Protein AF-C4Y7S7-F1 (afdb_monomer_lite)

Sequence (180 aa):
MPLQPVELASLRPFPLPKSLKNLPAQFLADFSRSYELVQGFVEELPKYRETQAQIVDVANQQIELVNEIVQILEEYEAKSAHISRQLKTMEELYREFLNLETYQYQSLSSNFNQNFLRTKFGRLAEASDKESVSLVRNKKSLAESDLASFLSEFKQKRKEYHLRKEKLNRWEEDRVSGFI

pLDDT: mean 86.84, std 10.55, range [43.12, 97.94]

Radius of gyration: 53.89 Å; chains: 1; bounding box: 99×29×136 Å

Organism: Clavispora lusitaniae (strain ATCC 42720) (NCBI:txid306902)

InterPro domains:
  IPR009851 Modifier of rudimentary, Modr [PF07200] (21-168)
  IPR009851 Modifier of rudimentary, Modr [PS51314] (95-180)
  IPR029012 Helix hairpin bin domain superfamily [G3DSA:1.10.287.660] (100-176)
  IPR037202 ESCRT assembly domain [SSF140111] (109-172)

Secondary structure (DSSP, 8-state):
-PPPP--TTTS---SPPHHHHTS-HHHHHHHHH-HHHHHHHHHHSHHHHHHHHHHHHHHHHHHHHHHHHHHHHHHHHHHHHHHHHHHHHHHHHHHHHHHHHHHHHHHHHHHT-HHHHHHHHHHHHHHHHHHHHHHHHH-SS--HHHHHHHHHHHHHHHHHHHHHHHHHHHHHTT------

Foldseek 3Di:
DDQDDDDPVQLCCPPPPPVLVPDDPVVVVVLVVDPVNVVVSSCPGPRNVVSVVVVVVVVVVVVVVVVVVVVVVVVVVVVVVVVVVVVVVVVVVVVVVVVVVVVVVVCCVCPVPLVNVLVVLVVVLVVLVVVLVVLVVVCPDDDPVCVVVSVVVSVVSVVVSVVSVVVSVCVVVVVDPDDD

Structure (mmCIF, N/CA/C/O backbone):
data_AF-C4Y7S7-F1
#
_entry.id   AF-C4Y7S7-F1
#
loop_
_atom_site.group_PDB
_atom_site.id
_atom_site.type_symbol
_atom_site.label_atom_id
_atom_site.label_alt_id
_atom_site.label_comp_id
_atom_site.label_asym_id
_atom_site.label_entity_id
_atom_site.label_seq_id
_atom_site.pdbx_PDB_ins_code
_atom_site.Cartn_x
_atom_site.Cartn_y
_atom_site.Cartn_z
_atom_site.occupancy
_atom_site.B_iso_or_equiv
_atom_site.auth_seq_id
_atom_site.auth_comp_id
_atom_site.auth_asym_id
_atom_site.auth_atom_id
_atom_site.pdbx_PDB_model_num
ATOM 1 N N . MET A 1 1 ? -29.119 3.467 27.771 1.00 51.22 1 MET A N 1
ATOM 2 C CA . MET A 1 1 ? -29.881 4.511 28.500 1.00 51.22 1 MET A CA 1
ATOM 3 C C . MET A 1 1 ? -29.012 5.035 29.631 1.00 51.22 1 MET A C 1
ATOM 5 O O . MET A 1 1 ? -28.230 4.246 30.147 1.00 51.22 1 MET A O 1
ATOM 9 N N . PRO A 1 2 ? -29.092 6.323 30.000 1.00 66.69 2 PRO A N 1
ATOM 10 C CA . PRO A 1 2 ? -28.343 6.834 31.143 1.00 66.69 2 PRO A CA 1
ATOM 11 C C . PRO A 1 2 ? -28.823 6.145 32.426 1.00 66.69 2 PRO A C 1
ATOM 13 O O . PRO A 1 2 ? -30.024 6.095 32.689 1.00 66.69 2 PRO A O 1
ATOM 16 N N . LEU A 1 3 ? -27.883 5.594 33.196 1.00 70.38 3 LEU A N 1
ATOM 17 C CA . LEU A 1 3 ? -28.159 5.049 34.523 1.00 70.38 3 LEU A CA 1
ATOM 18 C C . LEU A 1 3 ? -28.612 6.200 35.426 1.00 70.38 3 LEU A C 1
ATOM 20 O O . LEU A 1 3 ? -27.901 7.195 35.570 1.00 70.38 3 LEU A O 1
ATOM 24 N N . GLN A 1 4 ? -29.806 6.083 36.001 1.00 76.19 4 GLN A N 1
ATOM 25 C CA . GLN A 1 4 ? -30.305 7.051 36.971 1.00 76.19 4 GLN A CA 1
ATOM 26 C C . GLN A 1 4 ? -29.897 6.620 38.385 1.00 76.19 4 GLN A C 1
ATOM 28 O O . GLN A 1 4 ? -29.963 5.427 38.696 1.00 76.19 4 GLN A O 1
ATOM 33 N N . PRO A 1 5 ? -29.470 7.559 39.245 1.00 76.69 5 PRO A N 1
ATOM 34 C CA . PRO A 1 5 ? -29.135 7.240 40.624 1.00 76.69 5 PRO A CA 1
ATOM 35 C C . PRO A 1 5 ? -30.356 6.696 41.372 1.00 76.69 5 PRO A C 1
ATOM 37 O O . PRO A 1 5 ? -31.487 7.132 41.156 1.00 76.69 5 PRO A O 1
ATOM 40 N N . VAL A 1 6 ? -30.119 5.733 42.266 1.00 77.56 6 VAL A N 1
ATOM 41 C CA . VAL A 1 6 ? -31.178 5.150 43.096 1.00 77.56 6 VAL A CA 1
ATOM 42 C C . VAL A 1 6 ? -31.670 6.202 44.083 1.00 77.56 6 VAL A C 1
ATOM 44 O O . VAL A 1 6 ? -30.968 6.577 45.019 1.00 77.56 6 VAL A O 1
ATOM 47 N N . GLU A 1 7 ? -32.900 6.666 43.891 1.00 82.75 7 GLU A N 1
ATOM 48 C CA . GLU A 1 7 ? -33.556 7.569 44.833 1.00 82.75 7 GLU A CA 1
ATOM 49 C C . GLU A 1 7 ? -34.258 6.784 45.946 1.00 82.75 7 GLU A C 1
ATOM 51 O O . GLU A 1 7 ? -34.878 5.746 45.698 1.00 82.75 7 GLU A O 1
ATOM 56 N N . LEU A 1 8 ? -34.257 7.324 47.170 1.00 76.88 8 LEU A N 1
ATOM 57 C CA . LEU A 1 8 ? -34.947 6.740 48.331 1.00 76.88 8 LEU A CA 1
ATOM 58 C C . LEU A 1 8 ? -36.432 6.440 48.063 1.00 76.88 8 LEU A C 1
ATOM 60 O O . LEU A 1 8 ? -36.951 5.419 48.510 1.00 76.88 8 LEU A O 1
ATOM 64 N N . ALA A 1 9 ? -37.107 7.291 47.285 1.00 79.12 9 ALA A N 1
ATOM 65 C CA . ALA A 1 9 ? -38.509 7.106 46.911 1.00 79.12 9 ALA A CA 1
ATOM 66 C C . ALA A 1 9 ? -38.737 5.880 46.004 1.00 79.12 9 ALA A C 1
ATOM 68 O O . ALA A 1 9 ? -39.810 5.272 46.026 1.00 79.12 9 ALA A O 1
ATOM 69 N N . SER A 1 10 ? -37.725 5.487 45.226 1.00 81.19 10 SER A N 1
ATOM 70 C CA . SER A 1 10 ? -37.799 4.366 44.283 1.00 81.19 10 SER A CA 1
ATOM 71 C C . SER A 1 10 ? -37.606 3.001 44.952 1.00 81.19 10 SER A C 1
ATOM 73 O O . SER A 1 10 ? -38.112 1.998 44.450 1.00 81.19 10 SER A O 1
ATOM 75 N N . LEU A 1 11 ? -36.939 2.969 46.112 1.00 81.62 11 LEU A N 1
ATOM 76 C CA . LEU A 1 11 ? -36.593 1.748 46.845 1.00 81.62 11 LEU A CA 1
ATOM 77 C C . LEU A 1 11 ? -37.808 1.004 47.418 1.00 81.62 11 LEU A C 1
ATOM 79 O O . LEU A 1 11 ? -37.715 -0.196 47.659 1.00 81.62 11 LEU A O 1
ATOM 83 N N . ARG A 1 12 ? -38.940 1.700 47.616 1.00 81.38 12 ARG A N 1
ATOM 84 C CA . ARG A 1 12 ? -40.202 1.156 48.164 1.00 81.38 12 ARG A CA 1
ATOM 85 C C . ARG A 1 12 ? -39.967 0.171 49.330 1.00 81.38 12 ARG A C 1
ATOM 87 O O . ARG A 1 12 ? -40.344 -0.994 49.234 1.00 81.38 12 ARG A O 1
ATOM 94 N N . PRO A 1 13 ? -39.381 0.625 50.454 1.00 80.56 13 PRO A N 1
ATOM 95 C CA . PRO A 1 13 ? -38.978 -0.251 51.562 1.00 80.56 13 PRO A CA 1
ATOM 96 C C . PRO A 1 13 ? -40.153 -0.851 52.358 1.00 80.56 13 PRO A C 1
ATOM 98 O O . PRO A 1 13 ? -39.944 -1.646 53.272 1.00 80.56 13 PRO A O 1
ATOM 101 N N . PHE A 1 14 ? -41.392 -0.466 52.037 1.00 82.00 14 PHE A N 1
ATOM 102 C CA . PHE A 1 14 ? -42.600 -0.925 52.709 1.00 82.00 14 PHE A CA 1
ATOM 103 C C . PHE A 1 14 ? -43.492 -1.741 51.762 1.00 82.00 14 PHE A C 1
ATOM 105 O O . PHE A 1 14 ? -43.608 -1.392 50.585 1.00 82.00 14 PHE A O 1
ATOM 112 N N . PRO A 1 15 ? -44.199 -2.766 52.272 1.00 80.31 15 PRO A N 1
ATOM 113 C CA . PRO A 1 15 ? -44.273 -3.170 53.678 1.00 80.31 15 PRO A CA 1
ATOM 114 C C . PRO A 1 15 ? -43.005 -3.887 54.162 1.00 80.31 15 PRO A C 1
ATOM 116 O O . PRO A 1 15 ? -42.386 -4.637 53.414 1.00 80.31 15 PRO A O 1
ATOM 119 N N . LEU A 1 16 ? -42.651 -3.679 55.435 1.00 81.38 16 LEU A N 1
ATOM 120 C CA . LEU A 1 16 ? -41.502 -4.351 56.043 1.00 81.38 16 LEU A CA 1
ATOM 121 C C . LEU A 1 16 ? -41.671 -5.881 55.979 1.00 81.38 16 LEU A C 1
ATOM 123 O O . LEU A 1 16 ? -42.782 -6.380 56.213 1.00 81.38 16 LEU A O 1
ATOM 127 N N . PRO A 1 17 ? -40.584 -6.633 55.731 1.00 84.69 17 PRO A N 1
ATOM 128 C CA . PRO A 1 17 ? -40.575 -8.085 55.827 1.00 84.69 17 PRO A CA 1
ATOM 129 C C . PRO A 1 17 ? -41.157 -8.565 57.157 1.00 84.69 17 PRO A C 1
ATOM 131 O O . PRO A 1 17 ? -40.959 -7.943 58.203 1.00 84.69 17 PRO A O 1
ATOM 134 N N . LYS A 1 18 ? -41.846 -9.711 57.139 1.00 81.94 18 LYS A N 1
ATOM 135 C CA . LYS A 1 18 ? -42.470 -10.292 58.343 1.00 81.94 18 LYS A CA 1
ATOM 136 C C . LYS A 1 18 ? -41.463 -10.513 59.480 1.00 81.94 18 LYS A C 1
ATOM 138 O O . LYS A 1 18 ? -41.822 -10.359 60.641 1.00 81.94 18 LYS A O 1
ATOM 143 N N . SER A 1 19 ? -40.216 -10.828 59.139 1.00 83.88 19 SER A N 1
ATOM 144 C CA . SER A 1 19 ? -39.088 -10.957 60.066 1.00 83.88 19 SER A CA 1
ATOM 145 C C . SER A 1 19 ? -38.802 -9.661 60.828 1.00 83.88 19 SER A C 1
ATOM 147 O O . SER A 1 19 ? -38.648 -9.708 62.042 1.00 83.88 19 SER A O 1
ATOM 149 N N . LEU A 1 20 ? -38.810 -8.508 60.153 1.00 82.69 20 LEU A N 1
ATOM 150 C CA . LEU A 1 20 ? -38.600 -7.200 60.785 1.00 82.69 20 LEU A CA 1
ATOM 151 C C . LEU A 1 20 ? -39.859 -6.678 61.489 1.00 82.69 20 LEU A C 1
ATOM 153 O O . LEU A 1 20 ? -39.771 -6.040 62.533 1.00 82.69 20 LEU A O 1
ATOM 157 N N . LYS A 1 21 ? -41.045 -6.986 60.952 1.00 84.19 21 LYS A N 1
ATOM 158 C CA . LYS A 1 21 ? -42.332 -6.548 61.514 1.00 84.19 21 LYS A CA 1
ATOM 159 C C . LYS A 1 21 ? -42.670 -7.212 62.857 1.00 84.19 21 LYS A C 1
ATOM 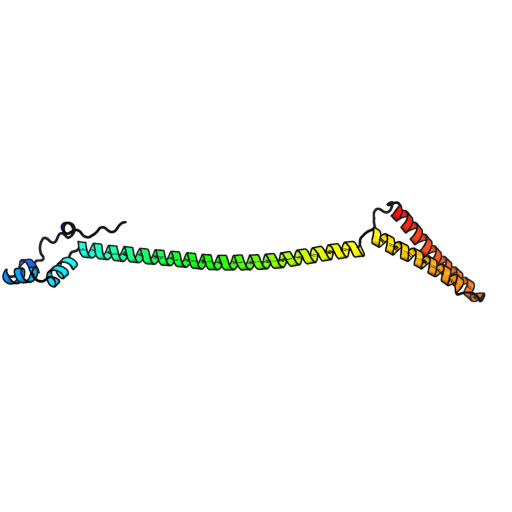161 O O . LYS A 1 21 ? -43.397 -6.624 63.650 1.00 84.19 21 LYS A O 1
ATOM 166 N N . ASN A 1 22 ? -42.156 -8.418 63.102 1.00 86.75 22 ASN A N 1
ATOM 167 C CA . ASN A 1 22 ? -42.433 -9.204 64.309 1.00 86.75 22 ASN A CA 1
ATOM 168 C C . ASN A 1 22 ? -41.369 -9.039 65.413 1.00 86.75 22 ASN A C 1
ATOM 170 O O . ASN A 1 22 ? -41.484 -9.673 66.462 1.00 86.75 22 ASN A O 1
ATOM 174 N N . LEU A 1 23 ? -40.329 -8.229 65.190 1.00 85.06 23 LEU A N 1
ATOM 175 C CA . LEU A 1 23 ? -39.284 -7.994 66.186 1.00 85.06 23 LEU A CA 1
ATOM 176 C C . LEU A 1 23 ? -39.814 -7.157 67.366 1.00 85.06 23 LEU A C 1
ATOM 178 O O . LEU A 1 23 ? -40.543 -6.185 67.154 1.00 85.06 23 LEU A O 1
ATOM 182 N N . PRO A 1 24 ? -39.416 -7.472 68.612 1.00 90.00 24 PRO A N 1
ATOM 183 C CA . PRO A 1 24 ? -39.658 -6.598 69.756 1.00 90.00 24 PRO A CA 1
ATOM 184 C C . PRO A 1 24 ? -39.067 -5.197 69.539 1.00 90.00 24 PRO A C 1
ATOM 186 O O . PRO A 1 24 ? -38.003 -5.052 68.937 1.00 90.00 24 PRO A O 1
ATOM 189 N N . ALA A 1 25 ? -39.719 -4.166 70.089 1.00 84.81 25 ALA A N 1
ATOM 190 C CA . ALA A 1 25 ? -39.369 -2.758 69.862 1.00 84.81 25 ALA A CA 1
ATOM 191 C C . ALA A 1 25 ? -37.893 -2.419 70.153 1.00 84.81 25 ALA A C 1
ATOM 193 O O . ALA A 1 25 ? -37.297 -1.618 69.438 1.00 84.81 25 ALA A O 1
ATOM 194 N N . GLN A 1 26 ? -37.294 -3.065 71.158 1.00 86.31 26 GLN A N 1
ATOM 195 C CA . GLN A 1 26 ? -35.874 -2.916 71.491 1.00 86.31 26 GLN A CA 1
ATOM 196 C C . GLN A 1 26 ? -34.948 -3.346 70.338 1.00 86.31 26 GLN A C 1
ATOM 198 O O . GLN A 1 26 ? -34.056 -2.599 69.959 1.00 86.31 26 GLN A O 1
ATOM 203 N N . PHE A 1 27 ? -35.231 -4.477 69.686 1.00 86.50 27 PHE A N 1
ATOM 204 C CA . PHE A 1 27 ? -34.419 -4.982 68.576 1.00 86.50 27 PHE A CA 1
ATOM 205 C C . PHE A 1 27 ? -34.666 -4.217 67.272 1.00 86.50 27 PHE A C 1
ATOM 207 O O . PHE A 1 27 ? -33.764 -4.100 66.451 1.00 86.50 27 PHE A O 1
ATOM 214 N N . LEU A 1 28 ? -35.868 -3.659 67.080 1.00 85.38 28 LEU A N 1
ATOM 215 C CA . LEU A 1 28 ? -36.139 -2.717 65.987 1.00 85.38 28 LEU A CA 1
ATOM 216 C C . LEU A 1 28 ? -35.347 -1.414 66.154 1.00 85.38 28 LEU A C 1
ATOM 218 O O . LEU A 1 28 ? -34.820 -0.885 65.175 1.00 85.38 28 LEU A O 1
ATOM 222 N N . ALA A 1 29 ? -35.235 -0.913 67.388 1.00 86.06 29 ALA A N 1
ATOM 223 C CA . ALA A 1 29 ? -34.416 0.255 67.689 1.00 86.06 29 ALA A CA 1
ATOM 224 C C . ALA A 1 29 ? -32.932 -0.030 67.411 1.00 86.06 29 ALA A C 1
ATOM 226 O O . ALA A 1 29 ? -32.282 0.776 66.744 1.00 86.06 29 ALA A O 1
ATOM 227 N N . ASP A 1 30 ? -32.426 -1.190 67.830 1.00 88.69 30 ASP A N 1
ATOM 228 C CA . ASP A 1 30 ? -31.045 -1.610 67.561 1.00 88.69 30 ASP A CA 1
ATOM 229 C C . ASP A 1 30 ? -30.784 -1.812 66.060 1.00 88.69 30 ASP A C 1
ATOM 231 O O . ASP A 1 30 ? -29.772 -1.339 65.544 1.00 88.69 30 ASP A O 1
ATOM 235 N N . PHE A 1 31 ? -31.733 -2.410 65.330 1.00 87.38 31 PHE A N 1
ATOM 236 C CA . PHE A 1 31 ? -31.676 -2.542 63.872 1.00 87.38 31 PHE A CA 1
ATOM 237 C C . PHE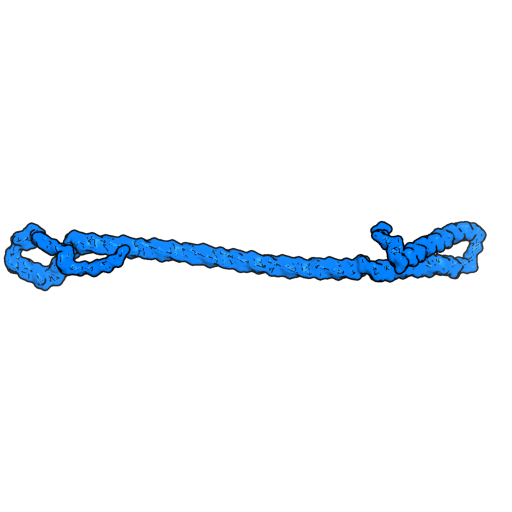 A 1 31 ? -31.564 -1.176 63.188 1.00 87.38 31 PHE A C 1
ATOM 239 O O . PHE A 1 31 ? -30.674 -0.976 62.372 1.00 87.38 31 PHE A O 1
ATOM 246 N N . SER A 1 32 ? -32.409 -0.207 63.562 1.00 87.75 32 SER A N 1
ATOM 247 C CA . SER A 1 32 ? -32.390 1.139 62.964 1.00 87.75 32 SER A CA 1
ATOM 248 C C . SER A 1 32 ? -31.123 1.946 63.270 1.00 87.75 32 SER A C 1
ATOM 250 O O . SER A 1 32 ? -30.803 2.887 62.546 1.00 87.75 32 SER A O 1
ATOM 252 N N . ARG A 1 33 ? -30.412 1.594 64.349 1.00 92.00 33 ARG A N 1
ATOM 253 C CA . ARG A 1 33 ? -29.164 2.242 64.775 1.00 92.00 33 ARG A CA 1
ATOM 254 C C . ARG A 1 33 ? -27.925 1.589 64.172 1.00 92.00 33 ARG A C 1
ATOM 256 O O . ARG A 1 33 ? -26.871 2.220 64.150 1.00 92.00 33 ARG A O 1
ATOM 263 N N . SER A 1 34 ? -28.039 0.353 63.694 1.00 92.88 34 SER A N 1
ATOM 264 C CA . SER A 1 34 ? -26.945 -0.354 63.040 1.00 92.88 34 SER A CA 1
ATOM 265 C C . SER A 1 34 ? -26.936 -0.060 61.544 1.00 92.88 34 SER A C 1
ATOM 267 O O . SER A 1 34 ? -27.793 -0.526 60.792 1.00 92.88 34 SER A O 1
ATOM 269 N N . TYR A 1 35 ? -25.932 0.701 61.110 1.00 91.25 35 TYR A N 1
ATOM 270 C CA . TYR A 1 35 ? -25.726 1.029 59.700 1.00 91.25 35 TYR A CA 1
ATOM 271 C C . TYR A 1 35 ? -25.629 -0.229 58.824 1.00 91.25 35 TYR A C 1
ATOM 273 O O . TYR A 1 35 ? -26.285 -0.303 57.792 1.00 91.25 35 TYR A O 1
ATOM 281 N N . GLU A 1 36 ? -24.881 -1.239 59.269 1.00 92.25 36 GLU A N 1
ATOM 282 C CA . GLU A 1 36 ? -24.654 -2.486 58.527 1.00 92.25 36 GLU A CA 1
ATOM 283 C C . GLU A 1 36 ? -25.957 -3.267 58.302 1.00 92.25 36 GLU A C 1
ATOM 285 O O . GLU A 1 36 ? -26.195 -3.790 57.214 1.00 92.25 36 GLU A O 1
ATOM 290 N N . LEU A 1 37 ? -26.838 -3.304 59.308 1.00 88.75 37 LEU A N 1
ATOM 291 C CA . LEU A 1 37 ? -28.124 -3.998 59.207 1.00 88.75 37 LEU A CA 1
ATOM 292 C C . LEU A 1 37 ? -29.097 -3.269 58.275 1.00 88.75 37 LEU A C 1
ATOM 294 O O . LEU A 1 37 ? -29.791 -3.907 57.480 1.00 88.75 37 LEU A O 1
ATOM 298 N N . VAL A 1 38 ? -29.132 -1.936 58.341 1.00 88.75 38 VAL A N 1
ATOM 299 C CA . VAL A 1 38 ? -29.951 -1.121 57.433 1.00 88.75 38 VAL A CA 1
ATOM 300 C C . VAL A 1 38 ? -29.417 -1.210 56.005 1.00 88.75 38 VAL A C 1
ATOM 302 O O . VAL A 1 38 ? -30.211 -1.353 55.076 1.00 88.75 38 VAL A O 1
ATOM 305 N N . GLN A 1 39 ? -28.094 -1.178 55.820 1.00 89.12 39 GLN A N 1
ATOM 306 C CA . GLN A 1 39 ? -27.455 -1.351 54.517 1.00 89.12 39 GLN A CA 1
ATOM 307 C C . GLN A 1 39 ? -27.821 -2.708 53.912 1.00 89.12 39 GLN A C 1
ATOM 309 O O . GLN A 1 39 ? -28.340 -2.742 52.798 1.00 89.12 39 GLN A O 1
ATOM 314 N N . GLY A 1 40 ? -27.642 -3.802 54.658 1.00 88.12 40 GLY A N 1
ATOM 315 C CA . GLY A 1 40 ? -27.997 -5.140 54.183 1.00 88.12 40 GLY A CA 1
ATOM 316 C C . GLY A 1 40 ? -29.472 -5.244 53.790 1.00 88.12 40 GLY A C 1
ATOM 317 O O . GLY A 1 40 ? -29.799 -5.778 52.735 1.00 88.12 40 GLY A O 1
ATOM 318 N N . PHE A 1 41 ? -30.376 -4.644 54.570 1.00 88.75 41 PHE A N 1
ATOM 319 C CA . PHE A 1 41 ? -31.794 -4.592 54.210 1.00 88.75 41 PHE A CA 1
ATOM 320 C C . PHE A 1 41 ? -32.059 -3.808 52.917 1.00 88.75 41 PHE A C 1
ATOM 322 O O . PHE A 1 41 ? -32.854 -4.251 52.090 1.00 88.75 41 PHE A O 1
ATOM 329 N N . VAL A 1 42 ? -31.401 -2.663 52.718 1.00 88.56 42 VAL A N 1
ATOM 330 C CA . VAL A 1 42 ? -31.534 -1.871 51.485 1.00 88.56 42 VAL A CA 1
ATOM 331 C C . VAL A 1 42 ? -30.995 -2.637 50.273 1.00 88.56 42 VAL A C 1
ATOM 333 O O . VAL A 1 42 ? -31.625 -2.605 49.217 1.00 88.56 42 VAL A O 1
ATOM 336 N N . GLU A 1 43 ? -29.892 -3.369 50.426 1.00 89.06 43 GLU A N 1
ATOM 337 C CA . GLU A 1 43 ? -29.308 -4.223 49.380 1.00 89.06 43 GLU A CA 1
ATOM 338 C C . GLU A 1 43 ? -30.206 -5.420 49.010 1.00 89.06 43 GLU A C 1
ATOM 340 O O . GLU A 1 43 ? -30.175 -5.927 47.883 1.00 89.06 43 GLU A O 1
ATOM 345 N N . GLU A 1 44 ? -31.061 -5.868 49.930 1.00 88.19 44 GLU A N 1
ATOM 346 C CA . GLU A 1 44 ? -32.071 -6.893 49.659 1.00 88.19 44 GLU A CA 1
ATOM 347 C C . GLU A 1 44 ? -33.300 -6.366 48.906 1.00 88.19 44 GLU A C 1
ATOM 349 O O . GLU A 1 44 ? -34.056 -7.167 48.343 1.00 88.19 44 GLU A O 1
ATOM 354 N N . LEU A 1 45 ? -33.509 -5.045 48.845 1.00 89.81 45 LEU A N 1
ATOM 355 C CA . LEU A 1 45 ? -34.680 -4.482 48.178 1.00 89.81 45 LEU A CA 1
ATOM 356 C C . LEU A 1 45 ? -34.651 -4.781 46.668 1.00 89.81 45 LEU A C 1
ATOM 358 O O . LEU A 1 45 ? -33.630 -4.558 46.007 1.00 89.81 45 LEU A O 1
ATOM 362 N N . PRO A 1 46 ? -35.784 -5.205 46.068 1.00 88.12 46 PRO A N 1
ATOM 363 C CA . PRO A 1 46 ? -35.837 -5.585 44.656 1.00 88.12 46 PRO A CA 1
ATOM 364 C C . PRO A 1 46 ? -35.324 -4.499 43.709 1.00 88.12 46 PRO A C 1
ATOM 366 O O . PRO A 1 46 ? -34.626 -4.804 42.745 1.00 88.12 46 PRO A O 1
ATOM 369 N N . LYS A 1 47 ? -35.622 -3.224 44.003 1.00 86.56 47 LYS A N 1
ATOM 370 C CA . LYS A 1 47 ? -35.195 -2.103 43.159 1.00 86.56 47 LYS A CA 1
ATOM 371 C C . LYS A 1 47 ? -33.685 -1.868 43.208 1.00 86.56 47 LYS A C 1
ATOM 373 O O . LYS A 1 47 ? -33.097 -1.519 42.184 1.00 86.56 47 LYS A O 1
ATOM 378 N N . TYR A 1 48 ? -33.062 -2.075 44.370 1.00 89.31 48 TYR A N 1
ATOM 379 C CA . TYR A 1 48 ? -31.611 -1.975 44.508 1.00 89.31 48 TYR A CA 1
ATOM 380 C C . TYR A 1 48 ? -30.929 -3.047 43.654 1.00 89.31 48 TYR A C 1
ATOM 382 O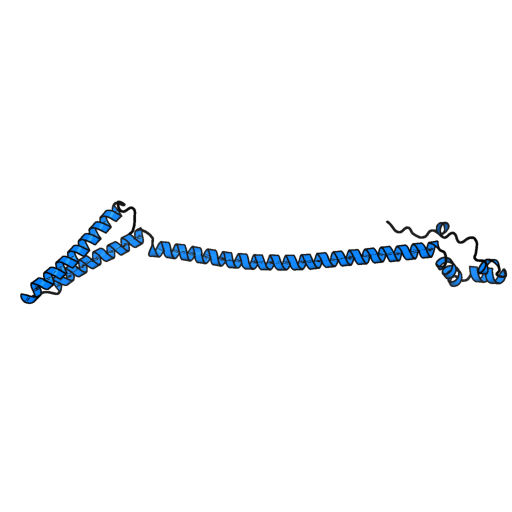 O . TYR A 1 48 ? -30.100 -2.720 42.807 1.00 89.31 48 TYR A O 1
ATOM 390 N N . ARG A 1 49 ? -31.366 -4.306 43.786 1.00 89.69 49 ARG A N 1
ATOM 391 C CA . ARG A 1 49 ? -30.836 -5.434 43.002 1.00 89.69 49 ARG A CA 1
ATOM 392 C C . ARG A 1 49 ? -31.044 -5.271 41.499 1.00 89.69 49 ARG A C 1
ATOM 394 O O . ARG A 1 49 ? -30.133 -5.555 40.731 1.00 89.69 49 ARG A O 1
ATOM 401 N N . GLU A 1 50 ? -32.214 -4.791 41.078 1.00 89.94 50 GLU A N 1
ATOM 402 C CA . GLU A 1 50 ? -32.492 -4.498 39.666 1.00 89.94 50 GLU A CA 1
ATOM 403 C C . GLU A 1 50 ? -31.526 -3.437 39.123 1.00 89.94 50 GLU A C 1
ATOM 405 O O . GLU A 1 50 ? -30.954 -3.608 38.051 1.00 89.94 50 GLU A O 1
ATOM 410 N N . THR A 1 51 ? -31.299 -2.362 39.882 1.00 89.31 51 THR A N 1
ATOM 411 C CA . THR A 1 51 ? -30.387 -1.291 39.459 1.00 89.31 51 THR A CA 1
ATOM 412 C C . THR A 1 51 ? -28.938 -1.772 39.436 1.00 89.31 51 THR A C 1
ATOM 414 O O . THR A 1 51 ? -28.207 -1.473 38.499 1.00 89.31 51 THR A O 1
ATOM 417 N N . GLN A 1 52 ? -28.526 -2.567 40.425 1.00 90.12 52 GLN A N 1
ATOM 418 C CA . GLN A 1 52 ? -27.207 -3.195 40.449 1.00 90.12 52 GLN A CA 1
ATOM 419 C C . GLN A 1 52 ? -26.992 -4.092 39.223 1.00 90.12 52 GLN A C 1
ATOM 421 O O . GLN A 1 52 ? -25.957 -3.980 38.569 1.00 90.12 52 GLN A O 1
ATOM 426 N N . ALA A 1 53 ? -27.972 -4.932 38.877 1.00 91.31 53 ALA A N 1
ATOM 427 C CA . ALA A 1 53 ? -27.915 -5.766 37.679 1.00 91.31 53 ALA A CA 1
ATOM 428 C C . ALA A 1 53 ? -27.807 -4.916 36.402 1.00 91.31 53 ALA A C 1
ATOM 430 O O . ALA A 1 53 ? -26.951 -5.182 35.567 1.00 91.31 53 ALA A O 1
ATOM 431 N N . GLN A 1 54 ? -28.585 -3.833 36.294 1.00 91.81 54 GLN A N 1
ATOM 432 C CA . GLN A 1 54 ? -28.496 -2.903 35.162 1.00 91.81 54 GLN A CA 1
ATOM 433 C C . GLN A 1 54 ? -27.121 -2.233 35.048 1.00 91.81 54 GLN A C 1
ATOM 435 O O . GLN A 1 54 ? -26.616 -2.069 33.941 1.00 91.81 54 GLN A O 1
ATOM 440 N N . ILE A 1 55 ? -26.502 -1.844 36.167 1.00 91.69 55 ILE A N 1
ATOM 441 C CA . ILE A 1 55 ? -25.147 -1.271 36.168 1.00 91.69 55 ILE A CA 1
ATOM 442 C C . ILE A 1 55 ? -24.138 -2.295 35.642 1.00 91.69 55 ILE A C 1
ATOM 444 O O . ILE A 1 55 ? -23.306 -1.950 34.804 1.00 91.69 55 ILE A O 1
ATOM 448 N N . VAL A 1 56 ? -24.222 -3.542 36.112 1.00 93.62 56 VAL A N 1
ATOM 449 C CA . VAL A 1 56 ? -23.347 -4.633 35.658 1.00 93.62 56 VAL A CA 1
ATOM 450 C C . VAL A 1 56 ? -23.542 -4.902 34.166 1.00 93.62 56 VAL A C 1
ATOM 452 O O . VAL A 1 56 ? -22.557 -4.985 33.438 1.00 93.62 56 VAL A O 1
ATOM 455 N N . ASP A 1 57 ? -24.784 -4.954 33.685 1.00 94.69 57 ASP A N 1
ATOM 456 C CA . ASP A 1 57 ? -25.080 -5.153 32.263 1.00 94.69 57 ASP A CA 1
ATOM 457 C C . ASP A 1 57 ? -24.529 -4.016 31.395 1.00 94.69 57 ASP A C 1
ATOM 459 O O . ASP A 1 57 ? -23.907 -4.269 30.364 1.00 94.69 57 ASP A O 1
ATOM 463 N N . VAL A 1 58 ? -24.695 -2.758 31.819 1.00 93.50 58 VAL A N 1
ATOM 464 C CA . VAL A 1 58 ? -24.128 -1.600 31.108 1.00 93.50 58 VAL A CA 1
ATOM 465 C C . VAL A 1 58 ? -22.600 -1.652 31.104 1.00 93.50 58 VAL A C 1
ATOM 467 O O . VAL A 1 58 ? -21.989 -1.359 30.077 1.00 93.50 58 VAL A O 1
ATOM 470 N N . ALA A 1 59 ? -21.972 -2.037 32.216 1.00 94.12 59 ALA A N 1
ATOM 471 C CA . ALA A 1 59 ? -20.523 -2.196 32.283 1.00 94.12 59 ALA A CA 1
ATOM 472 C C . ALA A 1 59 ? -20.033 -3.300 31.332 1.00 94.12 59 ALA A C 1
ATOM 474 O O . ALA A 1 59 ? -19.066 -3.088 30.605 1.00 94.12 59 ALA A O 1
ATOM 475 N N . ASN A 1 60 ? -20.733 -4.436 31.270 1.00 96.19 60 ASN A N 1
ATOM 476 C CA . ASN A 1 60 ? -20.414 -5.522 30.343 1.00 96.19 60 ASN A CA 1
ATOM 477 C C . ASN A 1 60 ? -20.546 -5.076 28.879 1.00 96.19 60 ASN A C 1
ATOM 479 O O . ASN A 1 60 ? -19.626 -5.296 28.098 1.00 96.19 60 ASN A O 1
ATOM 483 N N . GLN A 1 61 ? -21.619 -4.361 28.528 1.00 95.69 61 GLN A N 1
ATOM 484 C CA . GLN A 1 61 ? -21.793 -3.789 27.184 1.00 95.69 61 GLN A CA 1
ATOM 485 C C . GLN A 1 61 ? -20.677 -2.801 26.825 1.00 95.69 61 GLN A C 1
ATOM 487 O O . GLN A 1 61 ? -20.210 -2.764 25.689 1.00 95.69 61 GLN A O 1
ATOM 492 N N . GLN A 1 62 ? -20.225 -1.989 27.784 1.00 95.12 62 GLN A N 1
ATOM 493 C CA . GLN A 1 62 ? -19.094 -1.085 27.565 1.00 95.12 62 GLN A CA 1
ATOM 494 C C . GLN A 1 62 ? -17.785 -1.848 27.356 1.00 95.12 62 GLN A C 1
ATOM 496 O O . GLN A 1 62 ? -17.002 -1.461 26.493 1.00 95.12 62 GLN A O 1
ATOM 501 N N . ILE A 1 63 ? -17.551 -2.927 28.105 1.00 96.81 63 ILE A N 1
ATOM 502 C CA . ILE A 1 63 ? -16.379 -3.792 27.923 1.00 96.81 63 ILE A CA 1
ATOM 503 C C . ILE A 1 63 ? -16.396 -4.429 26.529 1.00 96.81 63 ILE A C 1
ATOM 505 O O . ILE A 1 63 ? -15.374 -4.413 25.847 1.00 96.81 63 ILE A O 1
ATOM 509 N N . GLU A 1 64 ? -17.543 -4.943 26.083 1.00 97.19 64 GLU A N 1
ATOM 510 C CA . GLU A 1 64 ? -17.711 -5.499 24.734 1.00 97.19 64 GLU A CA 1
ATOM 511 C C . GLU A 1 64 ? -17.395 -4.458 23.656 1.00 97.19 64 GLU A C 1
ATOM 513 O O . GLU A 1 64 ? -16.550 -4.710 22.799 1.00 97.19 64 GLU A O 1
ATOM 518 N N . LEU A 1 65 ? -17.971 -3.256 23.756 1.00 97.12 65 LEU A N 1
ATOM 519 C CA . LEU A 1 65 ? -17.691 -2.158 22.825 1.00 97.12 65 LEU A CA 1
ATOM 520 C C . LEU A 1 65 ? -16.210 -1.764 22.805 1.00 97.12 65 LEU A C 1
ATOM 522 O O . LEU A 1 65 ? -15.649 -1.511 21.741 1.00 97.12 65 LEU A O 1
ATOM 526 N N . VAL A 1 66 ? -15.557 -1.702 23.968 1.00 97.56 66 VAL A N 1
ATOM 527 C CA . VAL A 1 66 ? -14.119 -1.404 24.041 1.00 97.56 66 VAL A CA 1
ATOM 528 C C . VAL A 1 66 ? -13.308 -2.502 23.356 1.00 97.56 66 VAL A C 1
ATOM 530 O O . VAL A 1 66 ? -12.393 -2.184 22.599 1.00 97.56 66 VAL A O 1
ATOM 533 N N . ASN A 1 67 ? -13.655 -3.773 23.559 1.00 97.44 67 ASN A N 1
ATOM 534 C CA . ASN A 1 67 ? -12.978 -4.890 22.901 1.00 97.44 67 ASN A CA 1
ATOM 535 C C . ASN A 1 67 ? -13.167 -4.862 21.376 1.00 97.44 67 ASN A C 1
ATOM 537 O O . ASN A 1 67 ? -12.204 -5.088 20.645 1.00 97.44 67 ASN A O 1
ATOM 541 N N . GLU A 1 68 ? -14.365 -4.532 20.888 1.00 97.69 68 GLU A N 1
ATOM 542 C CA . GLU A 1 68 ? -14.618 -4.337 19.453 1.00 97.69 68 GLU A CA 1
ATOM 543 C C . GLU A 1 68 ? -13.770 -3.193 18.881 1.00 97.69 68 GLU A C 1
ATOM 545 O O . GLU A 1 68 ? -13.149 -3.340 17.828 1.00 97.69 68 GLU A O 1
ATOM 550 N N . ILE A 1 69 ? -13.682 -2.062 19.590 1.00 97.25 69 ILE A N 1
ATOM 551 C CA . ILE A 1 69 ? -12.835 -0.933 19.181 1.00 97.25 69 ILE A CA 1
ATOM 552 C C . ILE A 1 69 ? -11.364 -1.355 19.108 1.00 97.25 69 ILE A C 1
ATOM 554 O O . ILE A 1 69 ? -10.680 -1.004 18.147 1.00 97.25 69 ILE A O 1
ATOM 558 N N . VAL A 1 70 ? -10.874 -2.113 20.093 1.00 97.94 70 VAL A N 1
ATOM 559 C CA . VAL A 1 70 ? -9.497 -2.628 20.095 1.00 97.94 70 VAL A CA 1
ATOM 560 C C . VAL A 1 70 ? -9.247 -3.514 18.874 1.00 97.94 70 VAL A C 1
ATOM 562 O O . VAL A 1 70 ? -8.265 -3.288 18.171 1.00 97.94 70 VAL A O 1
ATOM 565 N N . GLN A 1 71 ? -10.155 -4.439 18.552 1.00 97.50 71 GLN A N 1
ATOM 566 C CA . GLN A 1 71 ? -10.028 -5.280 17.354 1.00 97.50 71 GLN A CA 1
ATOM 567 C C . GLN A 1 71 ? -9.974 -4.452 16.064 1.00 97.50 71 GLN A C 1
ATOM 569 O O . GLN A 1 71 ? -9.123 -4.690 15.207 1.00 97.50 71 GLN A O 1
ATOM 574 N N . ILE A 1 72 ? -10.831 -3.436 15.935 1.00 97.69 72 ILE A N 1
ATOM 575 C CA . ILE A 1 72 ? -10.827 -2.542 14.768 1.00 97.69 72 ILE A CA 1
ATOM 576 C C . ILE A 1 72 ? -9.490 -1.796 14.648 1.00 97.69 72 ILE A C 1
ATOM 578 O O . ILE A 1 72 ? -8.977 -1.622 13.539 1.00 97.69 72 ILE A O 1
ATOM 582 N N . LEU A 1 73 ? -8.912 -1.352 15.768 1.00 97.19 73 LEU A N 1
ATOM 583 C CA . LEU A 1 73 ? -7.613 -0.676 15.778 1.00 97.19 73 LEU A CA 1
ATOM 584 C C . LEU A 1 73 ? -6.478 -1.614 15.355 1.00 97.19 73 LEU A C 1
ATOM 586 O O . LEU A 1 73 ? -5.646 -1.218 14.536 1.00 97.19 73 LEU A O 1
ATOM 590 N N . GLU A 1 74 ? -6.474 -2.855 15.842 1.00 97.56 74 GLU A N 1
ATOM 591 C CA . GLU A 1 74 ? -5.499 -3.876 15.441 1.00 97.56 74 GLU A CA 1
ATOM 592 C C . GLU A 1 74 ? -5.595 -4.189 13.938 1.00 97.56 74 GLU A C 1
ATOM 594 O O . GLU A 1 74 ? -4.582 -4.221 13.231 1.00 97.56 74 GLU A O 1
ATOM 599 N N . GLU A 1 75 ? -6.813 -4.348 13.409 1.00 97.38 75 GLU A N 1
ATOM 600 C CA . GLU A 1 75 ? -7.033 -4.540 11.972 1.00 97.38 75 GLU A CA 1
ATOM 601 C C . GLU A 1 75 ? -6.551 -3.343 11.146 1.00 97.38 75 GLU A C 1
ATOM 603 O O . GLU A 1 75 ? -5.955 -3.513 10.074 1.00 97.38 75 GLU A O 1
ATOM 608 N N . TYR A 1 76 ? -6.809 -2.126 11.625 1.00 97.88 76 TYR A N 1
ATOM 609 C CA . TYR A 1 76 ? -6.377 -0.902 10.962 1.00 97.88 76 TYR A CA 1
ATOM 610 C C . TYR A 1 76 ? -4.849 -0.804 10.907 1.00 97.88 76 TYR A C 1
ATOM 612 O O . TYR A 1 76 ? -4.287 -0.508 9.848 1.00 97.88 76 TYR A O 1
ATOM 620 N N . GLU A 1 77 ? -4.165 -1.104 12.011 1.00 97.50 77 GLU A N 1
ATOM 621 C CA . GLU A 1 77 ? -2.704 -1.115 12.073 1.00 97.50 77 GLU A CA 1
ATOM 622 C C . GLU A 1 77 ? -2.114 -2.166 11.122 1.00 97.50 77 GLU A C 1
ATOM 624 O O . GLU A 1 77 ? -1.221 -1.857 10.323 1.00 97.50 77 GLU A O 1
ATOM 629 N N . ALA A 1 78 ? -2.677 -3.378 11.109 1.00 97.62 78 ALA A N 1
ATOM 630 C CA . ALA A 1 78 ? -2.260 -4.441 10.199 1.00 97.62 78 ALA A CA 1
ATOM 631 C C . ALA A 1 78 ? -2.430 -4.043 8.721 1.00 97.62 78 ALA A C 1
ATOM 633 O O . ALA A 1 78 ? -1.521 -4.254 7.904 1.00 97.62 78 ALA A O 1
ATOM 634 N N . LYS A 1 79 ? -3.563 -3.420 8.365 1.00 97.62 79 LYS A N 1
ATOM 635 C CA . LYS A 1 79 ? -3.816 -2.906 7.007 1.00 97.62 79 LYS A CA 1
ATOM 636 C C . LYS A 1 79 ? -2.861 -1.774 6.642 1.00 97.62 79 LYS A C 1
ATOM 638 O O . LYS A 1 79 ? -2.296 -1.793 5.551 1.00 97.62 79 LYS A O 1
ATOM 643 N N . SER A 1 80 ? -2.618 -0.834 7.550 1.00 97.50 80 SER A N 1
ATOM 644 C CA . SER A 1 80 ? -1.660 0.259 7.349 1.00 97.50 80 SER A CA 1
ATOM 645 C C . SER A 1 80 ? -0.241 -0.266 7.090 1.00 97.50 80 SER A C 1
ATOM 647 O O . SER A 1 80 ? 0.430 0.146 6.135 1.00 97.50 80 SER A O 1
ATOM 649 N N . ALA A 1 81 ? 0.196 -1.261 7.867 1.00 97.56 81 ALA A N 1
ATOM 650 C CA . ALA A 1 81 ? 1.482 -1.925 7.676 1.00 97.56 81 ALA A CA 1
ATOM 651 C C . ALA A 1 81 ? 1.555 -2.697 6.347 1.00 97.56 81 ALA A C 1
ATOM 653 O O . ALA A 1 81 ? 2.619 -2.773 5.723 1.00 97.56 81 ALA A O 1
ATOM 654 N N . HIS A 1 82 ? 0.445 -3.284 5.892 1.00 97.62 82 HIS A N 1
ATOM 655 C CA . HIS A 1 82 ? 0.369 -3.915 4.576 1.00 97.62 82 HIS A CA 1
ATOM 656 C C . HIS A 1 82 ? 0.494 -2.882 3.446 1.00 97.62 82 HIS A C 1
ATOM 658 O O . HIS A 1 82 ? 1.314 -3.078 2.543 1.00 97.62 82 HIS A O 1
ATOM 664 N N . ILE A 1 83 ? -0.267 -1.788 3.499 1.00 97.31 83 ILE A N 1
ATOM 665 C CA . ILE A 1 83 ? -0.231 -0.717 2.490 1.00 97.31 83 ILE A CA 1
ATOM 666 C C . ILE A 1 83 ? 1.177 -0.122 2.406 1.00 97.31 83 ILE A C 1
ATOM 668 O O . ILE A 1 83 ? 1.734 0.017 1.319 1.00 97.31 83 ILE A O 1
ATOM 672 N N . SER A 1 84 ? 1.799 0.139 3.556 1.00 97.50 84 SER A N 1
ATOM 673 C CA . SER A 1 84 ? 3.167 0.663 3.628 1.00 97.50 84 SER A CA 1
ATOM 674 C C . SER A 1 84 ? 4.192 -0.265 2.969 1.00 97.50 84 SER A C 1
ATOM 676 O O . SER A 1 84 ? 5.122 0.203 2.314 1.00 97.50 84 SER A O 1
ATOM 678 N N . ARG A 1 85 ? 4.029 -1.589 3.104 1.00 97.50 85 ARG A N 1
ATOM 679 C CA . ARG A 1 85 ? 4.879 -2.570 2.409 1.00 97.50 85 ARG A CA 1
ATOM 680 C C . ARG A 1 85 ? 4.666 -2.538 0.897 1.00 97.50 85 ARG A C 1
ATOM 682 O O . ARG A 1 85 ? 5.647 -2.526 0.164 1.00 97.50 85 ARG A O 1
ATOM 689 N N . GLN A 1 86 ? 3.417 -2.475 0.438 1.00 97.75 86 GLN A N 1
ATOM 690 C CA . GLN A 1 86 ? 3.111 -2.400 -0.995 1.00 97.75 86 GLN A CA 1
ATOM 691 C C . GLN A 1 86 ? 3.651 -1.122 -1.643 1.00 97.75 86 GLN A C 1
ATOM 693 O O . GLN A 1 86 ? 4.194 -1.192 -2.742 1.00 97.75 86 GLN A O 1
ATOM 698 N N . LEU A 1 87 ? 3.559 0.021 -0.956 1.00 97.81 87 LEU A N 1
ATOM 699 C CA . LEU A 1 87 ? 4.129 1.283 -1.432 1.00 97.81 87 LEU A CA 1
ATOM 700 C C . LEU A 1 87 ? 5.642 1.182 -1.636 1.00 97.81 87 LEU A C 1
ATOM 702 O O . LEU A 1 87 ? 6.135 1.566 -2.692 1.00 97.81 87 LEU A O 1
ATOM 706 N N . LYS A 1 88 ? 6.371 0.589 -0.682 1.00 97.62 88 LYS A N 1
ATOM 707 C CA . LYS A 1 88 ? 7.819 0.365 -0.826 1.00 97.62 88 LYS A CA 1
ATOM 708 C C . LYS A 1 88 ? 8.148 -0.497 -2.043 1.00 97.62 88 LYS A C 1
ATOM 710 O O . LYS A 1 88 ? 9.007 -0.126 -2.834 1.00 97.62 88 LYS A O 1
ATOM 715 N N . THR A 1 89 ? 7.428 -1.603 -2.235 1.00 97.50 89 THR A N 1
ATOM 716 C CA . THR A 1 89 ? 7.615 -2.458 -3.418 1.00 97.50 89 THR A CA 1
ATOM 717 C C . THR A 1 89 ? 7.320 -1.704 -4.716 1.00 97.50 89 THR A C 1
ATOM 719 O O . THR A 1 89 ? 8.039 -1.858 -5.699 1.00 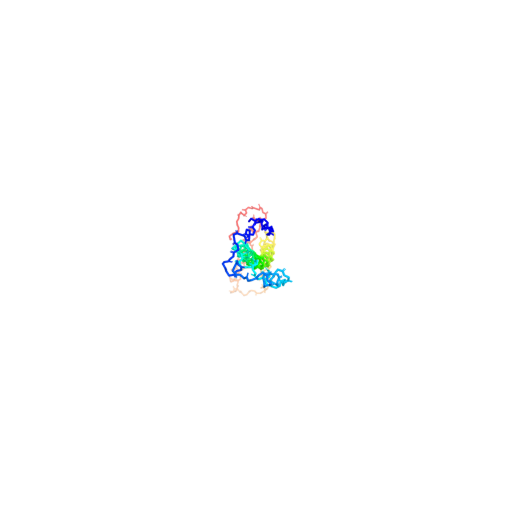97.50 89 THR A O 1
ATOM 722 N N . MET A 1 90 ? 6.287 -0.859 -4.736 1.00 97.50 90 MET A N 1
ATOM 723 C CA . MET A 1 90 ? 5.957 -0.046 -5.908 1.00 97.50 90 MET A CA 1
ATOM 724 C C . MET A 1 90 ? 7.053 0.980 -6.224 1.00 97.50 90 MET A C 1
ATOM 726 O O . MET A 1 90 ? 7.398 1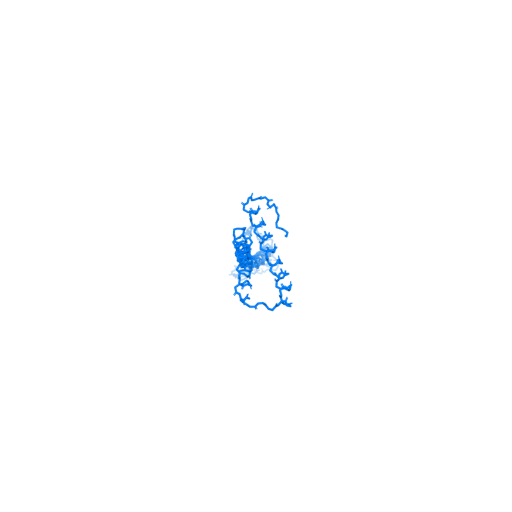.159 -7.390 1.00 97.50 90 MET A O 1
ATOM 730 N N . GLU A 1 91 ? 7.633 1.621 -5.208 1.00 97.56 91 GLU A N 1
ATOM 731 C CA . GLU A 1 91 ? 8.764 2.540 -5.381 1.00 97.56 91 GLU A CA 1
ATOM 732 C C . GLU A 1 91 ? 10.008 1.833 -5.932 1.00 97.56 91 GLU A C 1
ATOM 734 O O . GLU A 1 91 ? 10.687 2.375 -6.806 1.00 97.56 91 GLU A O 1
ATOM 739 N N . GLU A 1 92 ? 10.307 0.627 -5.446 1.00 97.44 92 GLU A N 1
ATOM 740 C CA . GLU A 1 92 ? 11.417 -0.196 -5.939 1.00 97.44 92 GLU A CA 1
ATOM 741 C C . GLU A 1 92 ? 11.226 -0.563 -7.415 1.00 97.44 92 GLU A C 1
ATOM 743 O O . GLU A 1 92 ? 12.110 -0.297 -8.233 1.00 97.44 92 GLU A O 1
ATOM 748 N N . LEU A 1 93 ? 10.044 -1.075 -7.774 1.00 97.69 93 LEU A N 1
ATOM 749 C CA . LEU A 1 93 ? 9.699 -1.415 -9.157 1.00 97.69 93 LEU A CA 1
ATOM 750 C C . LEU A 1 93 ? 9.726 -0.191 -10.075 1.00 97.69 93 LEU A C 1
ATOM 752 O O . LEU A 1 93 ? 10.173 -0.280 -11.215 1.00 97.69 93 LEU A O 1
ATOM 756 N N . TYR A 1 94 ? 9.278 0.967 -9.591 1.00 97.94 94 TYR A N 1
ATOM 757 C CA . TYR A 1 94 ? 9.317 2.199 -10.371 1.00 97.94 94 TYR A CA 1
ATOM 758 C C . TYR A 1 94 ? 10.754 2.658 -10.650 1.00 97.94 94 TYR A C 1
ATOM 760 O O . TYR A 1 94 ? 11.073 3.063 -11.769 1.00 97.94 94 TYR A O 1
ATOM 768 N N . ARG A 1 95 ? 11.655 2.549 -9.666 1.00 97.06 95 ARG A N 1
ATOM 769 C CA . ARG A 1 95 ? 13.084 2.827 -9.884 1.00 97.06 95 ARG A CA 1
ATOM 770 C C . ARG A 1 95 ? 13.697 1.859 -10.889 1.00 97.06 95 ARG A C 1
ATOM 772 O O . ARG A 1 95 ? 14.463 2.288 -11.748 1.00 97.06 95 ARG A O 1
ATOM 779 N N . GLU A 1 96 ? 13.361 0.574 -10.801 1.00 96.88 96 GLU A N 1
ATOM 780 C CA . GLU A 1 96 ? 13.812 -0.425 -11.772 1.00 96.88 96 GLU A CA 1
ATOM 781 C C . GLU A 1 96 ? 13.301 -0.109 -13.181 1.00 96.88 96 GLU A C 1
ATOM 783 O O . GLU A 1 96 ? 14.085 -0.105 -14.130 1.00 96.88 96 GLU A O 1
ATOM 788 N N . PHE A 1 97 ? 12.024 0.250 -13.309 1.00 97.81 97 PHE A N 1
ATOM 789 C CA . PHE A 1 97 ? 11.431 0.679 -14.570 1.00 97.81 97 PHE A CA 1
ATOM 790 C C . PHE A 1 97 ? 12.192 1.859 -15.185 1.00 97.81 97 PHE A C 1
ATOM 792 O O . PHE A 1 97 ? 12.595 1.778 -16.343 1.00 97.81 97 PHE A O 1
ATOM 799 N N . LEU A 1 98 ? 12.464 2.917 -14.413 1.00 97.38 98 LEU A N 1
ATOM 800 C CA . LEU A 1 98 ? 13.221 4.075 -14.903 1.00 97.38 98 LEU A CA 1
ATOM 801 C C . LEU A 1 98 ? 14.642 3.703 -15.345 1.00 97.38 98 LEU A C 1
ATOM 803 O O . LEU A 1 98 ? 15.149 4.234 -16.337 1.00 97.38 98 LEU A O 1
ATOM 807 N N . ASN A 1 99 ? 15.293 2.781 -14.633 1.00 96.62 99 ASN A N 1
ATOM 808 C CA . ASN A 1 99 ? 16.615 2.287 -15.013 1.00 96.62 99 ASN A CA 1
ATOM 809 C C . ASN A 1 99 ? 16.562 1.516 -16.338 1.00 96.62 99 ASN A C 1
ATOM 811 O O . ASN A 1 99 ? 17.405 1.738 -17.210 1.00 96.62 99 ASN A O 1
ATOM 815 N N . LEU A 1 100 ? 15.570 0.639 -16.508 1.00 96.81 100 LEU A N 1
ATOM 816 C CA . LEU A 1 100 ? 15.366 -0.121 -17.742 1.00 96.81 100 LEU A CA 1
ATOM 817 C C . LEU A 1 100 ? 15.019 0.791 -18.918 1.00 96.81 100 LEU A C 1
ATOM 819 O O . LEU A 1 100 ? 15.584 0.634 -19.999 1.00 96.81 100 LEU A O 1
ATOM 823 N N . GLU A 1 101 ? 14.152 1.776 -18.704 1.00 95.69 101 GLU A N 1
ATOM 824 C CA . GLU A 1 101 ? 13.808 2.788 -19.700 1.00 95.69 101 GLU A CA 1
ATOM 825 C C . GLU A 1 101 ? 15.051 3.593 -20.111 1.00 95.69 101 GLU A C 1
ATOM 827 O O . GLU A 1 101 ? 15.343 3.756 -21.299 1.00 95.69 101 GLU A O 1
ATOM 832 N N . THR A 1 102 ? 15.861 4.021 -19.140 1.00 94.25 102 THR A N 1
ATOM 833 C CA . THR A 1 102 ? 17.130 4.711 -19.409 1.00 94.25 102 THR A CA 1
ATOM 834 C C . THR A 1 102 ? 18.077 3.830 -20.223 1.00 94.25 102 THR A C 1
ATOM 836 O O . THR A 1 102 ? 18.644 4.285 -21.220 1.00 94.25 102 THR A O 1
ATOM 839 N N . TYR A 1 103 ? 18.225 2.557 -19.849 1.00 93.44 103 TYR A N 1
ATOM 840 C CA . TYR A 1 103 ? 19.053 1.598 -20.579 1.00 93.44 103 TYR A CA 1
ATOM 841 C C . TYR A 1 103 ? 18.553 1.380 -22.012 1.00 93.44 103 TYR A C 1
ATOM 843 O O . TYR A 1 103 ? 19.351 1.319 -22.954 1.00 93.44 103 TYR A O 1
ATOM 851 N N . GLN A 1 104 ? 17.236 1.310 -22.198 1.00 91.75 104 GLN A N 1
ATOM 852 C CA . GLN A 1 104 ? 16.613 1.198 -23.509 1.00 91.75 104 GLN A CA 1
ATOM 853 C C . GLN A 1 104 ? 16.951 2.417 -24.373 1.00 91.75 104 GLN A C 1
ATOM 855 O O . GLN A 1 104 ? 17.443 2.248 -25.490 1.00 91.75 104 GLN A O 1
ATOM 860 N N . TYR A 1 105 ? 16.765 3.638 -23.863 1.00 90.00 105 TYR A N 1
ATOM 861 C CA . TYR A 1 105 ? 17.108 4.855 -24.603 1.00 90.00 105 TYR A CA 1
ATOM 862 C C . TYR A 1 105 ? 18.603 4.950 -24.914 1.00 90.00 105 TYR A C 1
ATOM 864 O O . TYR A 1 105 ? 18.983 5.330 -26.024 1.00 90.00 105 TYR A O 1
ATOM 872 N N . GLN A 1 106 ? 19.473 4.563 -23.981 1.00 88.56 106 GLN A N 1
ATOM 873 C CA . GLN A 1 106 ? 20.916 4.496 -24.224 1.00 88.56 106 GLN A CA 1
ATOM 874 C C . GLN A 1 106 ? 21.255 3.478 -25.316 1.00 88.56 106 GLN A C 1
ATOM 876 O O . GLN A 1 106 ? 22.037 3.775 -26.218 1.00 88.56 106 GLN A O 1
ATOM 881 N N . SER A 1 107 ? 20.636 2.300 -25.296 1.00 85.81 107 SER A N 1
ATOM 882 C CA . SER A 1 107 ? 20.858 1.255 -26.299 1.00 85.81 107 SER A CA 1
ATOM 883 C C . SER A 1 107 ? 20.361 1.672 -27.682 1.00 85.81 107 SER A C 1
ATOM 885 O O . SER A 1 107 ? 21.067 1.476 -28.674 1.00 85.81 107 SER A O 1
ATOM 887 N N . LEU A 1 108 ? 19.186 2.303 -27.757 1.00 84.62 108 LEU A N 1
ATOM 888 C CA . LEU A 1 108 ? 18.624 2.827 -29.001 1.00 84.62 108 LEU A CA 1
ATOM 889 C C . LEU A 1 108 ? 19.452 3.989 -29.553 1.00 84.62 108 LEU A C 1
ATOM 891 O O . LEU A 1 108 ? 19.772 4.004 -30.739 1.00 84.62 108 LEU A O 1
ATOM 895 N N . SER A 1 109 ? 19.859 4.935 -2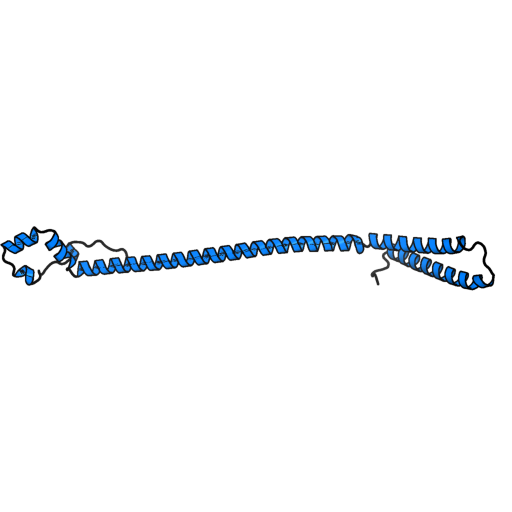8.709 1.00 80.62 109 SER A N 1
ATOM 896 C CA . SER A 1 109 ? 20.665 6.080 -29.146 1.00 80.62 109 SER A CA 1
ATOM 897 C C . SER A 1 109 ? 22.079 5.682 -29.576 1.00 80.62 109 SER A C 1
ATOM 899 O O . SER A 1 109 ? 22.581 6.212 -30.567 1.00 80.62 109 SER A O 1
ATOM 901 N N . SER A 1 110 ? 22.707 4.726 -28.888 1.00 76.81 110 SER A N 1
ATOM 902 C CA . SER A 1 110 ? 24.062 4.265 -29.212 1.00 76.81 110 SER A CA 1
ATOM 903 C C . SER A 1 110 ? 24.120 3.316 -30.408 1.00 76.81 110 SER A C 1
ATOM 905 O O . SER A 1 110 ? 25.107 3.350 -31.136 1.00 76.81 110 SER A O 1
ATOM 907 N N . ASN A 1 111 ? 23.095 2.488 -30.642 1.00 74.25 111 ASN A N 1
ATOM 908 C CA . ASN A 1 111 ? 23.146 1.458 -31.689 1.00 74.25 111 ASN A CA 1
ATOM 909 C C . ASN A 1 111 ? 22.201 1.706 -32.866 1.00 74.25 111 ASN A C 1
ATOM 911 O O . ASN A 1 111 ? 22.516 1.285 -33.975 1.00 74.25 111 ASN A O 1
ATOM 915 N N . PHE A 1 112 ? 21.070 2.377 -32.648 1.00 75.38 112 PHE A N 1
ATOM 916 C CA . PHE A 1 112 ? 19.977 2.479 -33.623 1.00 75.38 112 PHE A CA 1
ATOM 917 C C . PHE A 1 112 ? 19.668 3.915 -34.062 1.00 75.38 112 PHE A C 1
ATOM 919 O O . PHE A 1 112 ? 18.770 4.137 -34.872 1.00 75.38 112 PHE A O 1
ATOM 926 N N . ASN A 1 113 ? 20.434 4.900 -33.589 1.00 81.62 113 ASN A N 1
ATOM 927 C CA . ASN A 1 113 ? 20.357 6.259 -34.110 1.00 81.62 113 ASN A CA 1
ATOM 928 C C . ASN A 1 113 ? 20.763 6.267 -35.594 1.00 81.62 113 ASN A C 1
ATOM 930 O O . ASN A 1 113 ? 21.862 5.828 -35.942 1.00 81.62 113 ASN A O 1
ATOM 934 N N . GLN A 1 114 ? 19.895 6.791 -36.466 1.00 80.25 114 GLN A N 1
ATOM 935 C CA . GLN A 1 114 ? 20.140 6.853 -37.911 1.00 80.25 114 GLN A CA 1
ATOM 936 C C . GLN A 1 114 ? 21.473 7.521 -38.261 1.00 80.25 114 GLN A C 1
ATOM 938 O O . GLN A 1 114 ? 22.183 7.020 -39.128 1.00 80.25 114 GLN A O 1
ATOM 943 N N . ASN A 1 115 ? 21.856 8.593 -37.564 1.00 81.44 115 ASN A N 1
ATOM 944 C CA . ASN A 1 115 ? 23.122 9.285 -37.808 1.00 81.44 115 ASN A CA 1
ATOM 945 C C . ASN A 1 115 ? 24.322 8.413 -37.423 1.00 81.44 115 ASN A C 1
ATOM 947 O O . ASN A 1 115 ? 25.320 8.363 -38.149 1.00 81.44 115 ASN A O 1
ATOM 951 N N . PHE A 1 116 ? 24.220 7.681 -36.309 1.00 83.25 116 PHE A N 1
ATOM 952 C CA . PHE A 1 116 ? 25.259 6.742 -35.887 1.00 83.25 116 PHE A CA 1
ATOM 953 C C . PHE A 1 116 ? 25.386 5.572 -36.868 1.00 83.25 116 PHE A C 1
ATOM 955 O O . PHE A 1 116 ? 26.491 5.250 -37.308 1.00 83.25 116 PHE A O 1
ATOM 962 N N . LEU A 1 117 ? 24.260 4.976 -37.270 1.00 85.00 117 LEU A N 1
ATOM 963 C CA . LEU A 1 117 ? 24.223 3.894 -38.251 1.00 85.00 117 LEU A CA 1
ATOM 964 C C . LEU A 1 117 ? 24.762 4.348 -39.616 1.00 85.00 117 LEU A C 1
ATOM 966 O O . LEU A 1 117 ? 25.576 3.635 -40.204 1.00 85.00 117 LEU A O 1
ATOM 970 N N . ARG A 1 118 ? 24.392 5.548 -40.086 1.00 86.12 118 ARG A N 1
ATOM 971 C CA . ARG A 1 118 ? 24.910 6.154 -41.326 1.00 86.12 118 ARG A CA 1
ATOM 972 C C . ARG A 1 118 ? 26.423 6.360 -41.238 1.00 86.12 118 ARG A C 1
ATOM 974 O O . ARG A 1 118 ? 27.148 5.957 -42.142 1.00 86.12 118 ARG A O 1
ATOM 981 N N . THR A 1 119 ? 26.920 6.868 -40.109 1.00 87.75 119 THR A N 1
ATOM 982 C CA . THR A 1 119 ? 28.364 7.030 -39.855 1.00 87.75 119 THR A CA 1
ATOM 983 C C . THR A 1 119 ? 29.098 5.685 -39.854 1.00 87.75 119 THR A C 1
ATOM 985 O O . THR A 1 119 ? 30.148 5.542 -40.484 1.00 87.75 119 THR A O 1
ATOM 988 N N . LYS A 1 120 ? 28.553 4.669 -39.173 1.00 87.25 120 LYS A N 1
ATOM 989 C CA . LYS A 1 120 ? 29.123 3.313 -39.135 1.00 87.25 120 LYS A CA 1
ATOM 990 C C . LYS A 1 120 ? 29.155 2.687 -40.531 1.00 87.25 120 LYS A C 1
ATOM 992 O O . LYS A 1 120 ? 30.164 2.094 -40.909 1.00 87.25 120 LYS A O 1
ATOM 997 N N . PHE A 1 121 ? 28.087 2.853 -41.309 1.00 89.75 121 PHE A N 1
ATOM 998 C CA . PHE A 1 121 ? 28.003 2.366 -42.683 1.00 89.75 121 PHE A CA 1
ATOM 999 C C . PHE A 1 121 ? 28.968 3.105 -43.623 1.00 89.75 121 PHE A C 1
ATOM 1001 O O . PHE A 1 121 ? 29.641 2.464 -44.430 1.00 89.75 121 PHE A O 1
ATOM 1008 N N . GLY A 1 122 ? 29.133 4.420 -43.451 1.00 90.69 122 GLY A N 1
ATOM 1009 C CA . GLY A 1 122 ? 30.147 5.216 -44.147 1.00 90.69 122 GLY A CA 1
ATOM 1010 C C . GLY A 1 122 ? 31.564 4.698 -43.902 1.00 90.69 122 GLY A C 1
ATOM 1011 O O . GLY A 1 122 ? 32.293 4.414 -44.851 1.00 90.69 122 GLY A O 1
ATOM 1012 N N . ARG A 1 123 ? 31.920 4.428 -42.638 1.00 92.06 123 ARG A N 1
ATOM 1013 C CA . ARG A 1 123 ? 33.216 3.815 -42.288 1.00 92.06 123 ARG A CA 1
ATOM 1014 C C . ARG A 1 123 ? 33.417 2.439 -42.932 1.00 92.06 123 ARG A C 1
ATOM 1016 O O . ARG A 1 123 ? 34.530 2.121 -43.342 1.00 92.06 123 ARG A O 1
ATOM 1023 N N . LEU A 1 124 ? 32.365 1.624 -43.056 1.00 90.06 124 LEU A N 1
ATOM 1024 C CA . LEU A 1 124 ? 32.433 0.332 -43.756 1.00 90.06 124 LEU A CA 1
ATOM 1025 C C . LEU A 1 124 ? 32.669 0.499 -45.264 1.00 90.06 124 LEU A C 1
ATOM 1027 O O . LEU A 1 124 ? 33.420 -0.283 -45.856 1.00 90.06 124 LEU A O 1
ATOM 1031 N N . ALA A 1 125 ? 32.052 1.501 -45.895 1.00 91.81 125 ALA A N 1
ATOM 1032 C CA . ALA A 1 125 ? 32.305 1.825 -47.297 1.00 91.81 125 ALA A CA 1
ATOM 1033 C C . ALA A 1 125 ? 33.761 2.281 -47.501 1.00 91.81 125 ALA A C 1
ATOM 1035 O O . ALA A 1 125 ? 34.446 1.757 -48.377 1.00 91.81 125 ALA A O 1
ATOM 1036 N N . GLU A 1 126 ? 34.272 3.167 -46.644 1.00 93.00 126 GLU A N 1
ATOM 1037 C CA . GLU A 1 126 ? 35.676 3.605 -46.669 1.00 93.00 126 GLU A CA 1
ATOM 1038 C C . GLU A 1 126 ? 36.665 2.458 -46.434 1.00 93.00 126 GLU A C 1
ATOM 1040 O O . GLU A 1 126 ? 37.692 2.376 -47.108 1.00 93.00 126 GLU A O 1
ATOM 1045 N N . ALA A 1 127 ? 36.369 1.550 -45.500 1.00 92.12 127 ALA A N 1
ATOM 1046 C CA . ALA A 1 127 ? 37.193 0.367 -45.261 1.00 92.12 127 ALA A CA 1
ATOM 1047 C C . ALA A 1 127 ? 37.253 -0.534 -46.504 1.00 92.12 127 ALA A C 1
ATOM 1049 O O . ALA A 1 127 ? 38.330 -0.990 -46.876 1.00 92.12 127 ALA A O 1
ATOM 1050 N N . SER A 1 128 ? 36.124 -0.707 -47.201 1.00 90.19 128 SER A N 1
ATOM 1051 C CA . SER A 1 128 ? 36.058 -1.490 -48.448 1.00 90.19 128 SER A CA 1
ATOM 1052 C C . SER A 1 128 ? 36.899 -0.861 -49.564 1.00 90.19 128 SER A C 1
ATOM 1054 O O . SER A 1 128 ? 37.552 -1.566 -50.333 1.00 90.19 128 SER A O 1
ATOM 1056 N N . ASP A 1 129 ? 36.914 0.474 -49.646 1.00 91.06 129 ASP A N 1
ATOM 1057 C CA . ASP A 1 129 ? 37.766 1.201 -50.590 1.00 91.06 129 ASP A CA 1
ATOM 1058 C C . ASP A 1 129 ? 39.246 0.982 -50.268 1.00 91.06 129 ASP A C 1
ATOM 1060 O O . ASP A 1 129 ? 40.016 0.567 -51.137 1.00 91.06 129 ASP A O 1
ATOM 1064 N N . LYS A 1 130 ? 39.624 1.161 -48.994 1.00 91.31 130 LYS A N 1
ATOM 1065 C CA . LYS A 1 130 ? 40.991 0.944 -48.502 1.00 91.31 130 LYS A CA 1
ATOM 1066 C C . LYS A 1 130 ? 41.467 -0.488 -48.733 1.00 91.31 130 LYS A C 1
ATOM 1068 O O . LYS A 1 130 ? 42.611 -0.657 -49.143 1.00 91.31 130 LYS A O 1
ATOM 1073 N N . GLU A 1 131 ? 40.612 -1.489 -48.528 1.00 88.19 131 GLU A N 1
ATOM 1074 C CA . GLU A 1 131 ? 40.901 -2.894 -48.851 1.00 88.19 131 GLU A CA 1
ATOM 1075 C C . GLU A 1 131 ? 41.153 -3.097 -50.347 1.00 88.19 131 GLU A C 1
ATOM 1077 O O . GLU A 1 131 ? 42.112 -3.760 -50.733 1.00 88.19 131 GLU A O 1
ATOM 1082 N N . SER A 1 132 ? 40.335 -2.494 -51.214 1.00 87.00 132 SER A N 1
ATOM 1083 C CA . SER A 1 132 ? 40.540 -2.607 -52.662 1.00 87.00 132 SER A CA 1
ATOM 1084 C C . SER A 1 132 ? 41.846 -1.942 -53.119 1.00 87.00 132 SER A C 1
ATOM 1086 O O . SER A 1 132 ? 42.551 -2.475 -53.974 1.00 87.00 132 SER A O 1
ATOM 1088 N N . VAL A 1 133 ? 42.213 -0.809 -52.515 1.00 85.88 133 VAL A N 1
ATOM 1089 C CA . VAL A 1 133 ? 43.458 -0.085 -52.808 1.00 85.88 133 VAL A CA 1
ATOM 1090 C C . VAL A 1 133 ? 44.677 -0.812 -52.237 1.00 85.88 133 VAL A C 1
ATOM 1092 O O . VAL A 1 133 ? 45.721 -0.864 -52.891 1.00 85.88 133 VAL A O 1
ATOM 1095 N N . SER A 1 134 ? 44.574 -1.387 -51.036 1.00 86.00 134 SER A N 1
ATOM 1096 C CA . SER A 1 134 ? 45.660 -2.163 -50.431 1.00 86.00 134 SER A CA 1
ATOM 1097 C C . SER A 1 134 ? 45.925 -3.453 -51.204 1.00 86.00 134 SER A C 1
ATOM 1099 O O . SER A 1 134 ? 47.089 -3.788 -51.409 1.00 86.00 134 SER A O 1
ATOM 1101 N N . LEU A 1 135 ? 44.883 -4.107 -51.733 1.00 84.19 135 LEU A N 1
ATOM 1102 C CA . LEU A 1 135 ? 45.008 -5.263 -52.624 1.00 84.19 135 LEU A CA 1
ATOM 1103 C C . LEU A 1 135 ? 45.905 -4.952 -53.835 1.00 84.19 135 LEU A C 1
ATOM 1105 O O . LEU A 1 135 ? 46.805 -5.723 -54.160 1.00 84.19 135 LEU A O 1
ATOM 1109 N N . VAL A 1 136 ? 45.703 -3.789 -54.465 1.00 83.31 136 VAL A N 1
ATOM 1110 C CA . VAL A 1 136 ? 46.512 -3.327 -55.607 1.00 83.31 136 VAL A CA 1
ATOM 1111 C C . VAL A 1 136 ? 47.935 -2.962 -55.173 1.00 83.31 136 VAL A C 1
ATOM 1113 O O . VAL A 1 136 ? 48.898 -3.315 -55.847 1.00 83.31 136 VAL A O 1
ATOM 1116 N N . ARG A 1 137 ? 48.098 -2.278 -54.031 1.00 80.88 137 ARG A N 1
ATOM 1117 C CA . ARG A 1 137 ? 49.419 -1.853 -53.526 1.00 80.88 137 ARG A CA 1
ATOM 1118 C C . ARG A 1 137 ? 50.303 -3.016 -53.077 1.00 80.88 137 ARG A C 1
ATOM 1120 O O . ARG A 1 137 ? 51.522 -2.927 -53.219 1.00 80.88 137 ARG A O 1
ATOM 1127 N N . ASN A 1 138 ? 49.704 -4.073 -52.536 1.00 75.25 138 ASN A N 1
ATOM 1128 C CA . ASN A 1 138 ? 50.420 -5.221 -51.984 1.00 75.25 138 ASN A CA 1
ATOM 1129 C C . ASN A 1 138 ? 50.862 -6.223 -53.063 1.00 75.25 138 ASN A C 1
ATOM 1131 O O . ASN A 1 138 ? 51.767 -7.016 -52.815 1.00 75.25 138 ASN A O 1
ATOM 1135 N N . LYS A 1 139 ? 50.296 -6.166 -54.275 1.00 69.88 139 LYS A N 1
ATOM 1136 C CA . LYS A 1 139 ? 50.694 -7.017 -55.406 1.00 69.88 139 LYS A CA 1
ATOM 1137 C C . LYS A 1 139 ? 51.569 -6.252 -56.409 1.00 69.88 139 LYS A C 1
ATOM 1139 O O . LYS A 1 139 ? 51.132 -5.912 -57.500 1.00 69.88 139 LYS A O 1
ATOM 1144 N N . LYS A 1 140 ? 52.831 -5.986 -56.037 1.00 62.22 140 LYS A N 1
ATOM 1145 C CA . LYS A 1 140 ? 53.841 -5.337 -56.910 1.00 62.22 140 LYS A CA 1
ATOM 1146 C C . LYS A 1 140 ? 54.510 -6.275 -57.931 1.00 62.22 140 LYS A C 1
ATOM 1148 O O . LYS A 1 140 ? 55.205 -5.790 -58.815 1.00 62.22 140 LYS A O 1
ATOM 1153 N N . SER A 1 141 ? 54.310 -7.588 -57.823 1.00 62.81 141 SER A N 1
ATOM 1154 C CA . SER A 1 141 ? 54.816 -8.597 -58.762 1.00 62.81 141 SER A CA 1
ATOM 1155 C C . SER A 1 141 ? 53.782 -9.716 -58.865 1.00 62.81 141 SER A C 1
ATOM 1157 O O . SER A 1 141 ? 53.556 -10.434 -57.893 1.00 62.81 141 SER A O 1
ATOM 1159 N N . LEU A 1 142 ? 53.088 -9.803 -59.999 1.00 63.78 142 LEU A N 1
ATOM 1160 C CA . LEU A 1 142 ? 52.103 -10.846 -60.283 1.00 63.78 142 LEU A CA 1
ATOM 1161 C C . LEU A 1 142 ? 52.729 -11.835 -61.265 1.00 63.78 142 LEU A C 1
ATOM 1163 O O . LEU A 1 142 ? 53.082 -11.451 -62.378 1.00 63.78 142 LEU A O 1
ATOM 1167 N N . ALA A 1 143 ? 52.839 -13.101 -60.862 1.00 67.56 143 ALA A N 1
ATOM 1168 C CA . ALA A 1 143 ? 52.988 -14.184 -61.824 1.00 67.56 143 ALA A CA 1
ATOM 1169 C C . ALA A 1 143 ? 51.707 -14.264 -62.673 1.00 67.56 143 ALA A C 1
ATOM 1171 O O . ALA A 1 143 ? 50.606 -14.012 -62.178 1.00 67.56 143 ALA A O 1
ATOM 1172 N N . GLU A 1 144 ? 51.836 -14.618 -63.950 1.00 64.06 144 GLU A N 1
ATOM 1173 C CA . GLU A 1 144 ? 50.719 -14.656 -64.906 1.00 64.06 144 GLU A CA 1
ATOM 1174 C C . GLU A 1 144 ? 49.588 -15.606 -64.452 1.00 64.06 144 GLU A C 1
ATOM 1176 O O . GLU A 1 144 ? 48.408 -15.337 -64.679 1.00 64.06 144 GLU A O 1
ATOM 1181 N N . SER A 1 145 ? 49.937 -16.653 -63.693 1.00 63.78 145 SER A N 1
ATOM 1182 C CA . SER A 1 145 ? 49.008 -17.602 -63.061 1.00 63.78 145 SER A CA 1
ATOM 1183 C C . SER A 1 145 ? 48.128 -16.993 -61.959 1.00 63.78 145 SER A C 1
ATOM 1185 O O . SER A 1 145 ? 47.024 -17.481 -61.722 1.00 63.78 145 SER A O 1
ATOM 1187 N N . ASP A 1 146 ? 48.571 -15.909 -61.316 1.00 75.12 146 ASP A N 1
ATOM 1188 C CA . ASP A 1 146 ? 47.881 -15.268 -60.185 1.00 75.12 146 ASP A CA 1
ATOM 1189 C C . ASP A 1 146 ? 47.070 -14.032 -60.601 1.00 75.12 146 ASP A C 1
ATOM 1191 O O . ASP A 1 146 ? 46.395 -13.402 -59.777 1.00 75.12 146 ASP A O 1
ATOM 1195 N N . LEU A 1 147 ? 47.132 -13.663 -61.884 1.00 79.81 147 LEU A N 1
ATOM 1196 C CA . LEU A 1 147 ? 46.447 -12.492 -62.421 1.00 79.81 147 LEU A CA 1
ATOM 1197 C C . LEU A 1 147 ? 44.929 -12.695 -62.454 1.00 79.81 147 LEU A C 1
ATOM 1199 O O . LEU A 1 147 ? 44.177 -11.806 -62.058 1.00 79.81 147 LEU A O 1
ATOM 1203 N N . ALA A 1 148 ? 44.467 -13.872 -62.881 1.00 83.44 148 ALA A N 1
ATOM 1204 C CA . ALA A 1 148 ? 43.040 -14.171 -62.977 1.00 83.44 148 ALA A CA 1
ATOM 1205 C C . ALA A 1 148 ? 42.348 -14.167 -61.599 1.00 83.44 148 ALA A C 1
ATOM 1207 O O . ALA A 1 148 ? 41.269 -13.590 -61.445 1.00 83.44 148 ALA A O 1
ATOM 1208 N N . SER A 1 149 ? 42.989 -14.752 -60.580 1.00 83.19 149 SER A N 1
ATOM 1209 C CA . SER A 1 149 ? 42.478 -14.770 -59.204 1.00 83.19 149 SER A CA 1
ATOM 1210 C C . SER A 1 149 ? 42.475 -13.370 -58.586 1.00 83.19 149 SER A C 1
ATOM 1212 O O . SER A 1 149 ? 41.468 -12.954 -58.012 1.00 83.19 149 SER A O 1
ATOM 1214 N N . PHE A 1 150 ? 43.543 -12.598 -58.801 1.00 84.75 150 PHE A N 1
ATOM 1215 C CA . PHE A 1 150 ? 43.621 -11.200 -58.382 1.00 84.75 150 PHE A CA 1
ATOM 1216 C C . PHE A 1 150 ? 42.529 -10.328 -59.012 1.00 84.75 150 PHE A C 1
ATOM 1218 O O . PHE A 1 150 ? 41.863 -9.574 -58.306 1.00 84.75 150 PHE A O 1
ATOM 1225 N N . LEU A 1 151 ? 42.315 -10.430 -60.328 1.00 86.38 151 LEU A N 1
ATOM 1226 C CA . LEU A 1 151 ? 41.287 -9.653 -61.024 1.00 86.38 151 LEU A CA 1
ATOM 1227 C C . LEU A 1 151 ? 39.882 -9.996 -60.519 1.00 86.38 151 LEU A C 1
ATOM 1229 O O . LEU A 1 151 ? 39.051 -9.098 -60.368 1.00 86.38 151 LEU A O 1
ATOM 1233 N N . SER A 1 152 ? 39.622 -11.273 -60.227 1.00 87.94 152 SER A N 1
ATOM 1234 C CA . SER A 1 152 ? 38.355 -11.713 -59.641 1.00 87.94 152 SER A CA 1
ATOM 1235 C C . SER A 1 152 ? 38.137 -11.113 -58.248 1.00 87.94 152 SER A C 1
ATOM 1237 O O . SER A 1 152 ? 37.088 -10.516 -57.989 1.00 87.94 152 SER A O 1
ATOM 1239 N N . GLU A 1 153 ? 39.142 -11.198 -57.374 1.00 88.06 153 GLU A N 1
ATOM 1240 C CA . GLU A 1 153 ? 39.092 -10.654 -56.014 1.00 88.06 153 GLU A CA 1
ATOM 1241 C C . GLU A 1 153 ? 38.938 -9.125 -56.017 1.00 88.06 153 GLU A C 1
ATOM 1243 O O . GLU A 1 153 ? 38.059 -8.575 -55.349 1.00 88.06 153 GLU A O 1
ATOM 1248 N N . PHE A 1 154 ? 39.716 -8.426 -56.846 1.00 89.44 154 PHE A N 1
ATOM 1249 C CA . PHE A 1 154 ? 39.621 -6.977 -56.997 1.00 89.44 154 PHE A CA 1
ATOM 1250 C C . PHE A 1 154 ? 38.241 -6.549 -57.506 1.00 89.44 154 PHE A C 1
ATOM 1252 O O . PHE A 1 154 ? 37.623 -5.637 -56.948 1.00 89.44 154 PHE A O 1
ATOM 1259 N N . LYS A 1 155 ? 37.713 -7.227 -58.534 1.00 91.38 155 LYS A N 1
ATOM 1260 C CA . LYS A 1 155 ? 36.378 -6.949 -59.081 1.00 91.38 155 LYS A CA 1
ATOM 1261 C C . LYS A 1 155 ? 35.292 -7.157 -58.028 1.00 91.38 155 LYS A C 1
ATOM 1263 O O . LYS A 1 155 ? 34.379 -6.336 -57.937 1.00 91.38 155 LYS A O 1
ATOM 1268 N N . GLN A 1 156 ? 35.395 -8.210 -57.216 1.00 91.19 156 GLN A N 1
ATOM 1269 C CA . GLN A 1 156 ? 34.461 -8.470 -56.122 1.00 91.19 156 GLN A CA 1
ATOM 1270 C C . GLN A 1 156 ? 34.515 -7.363 -55.061 1.00 91.19 156 GLN A C 1
ATOM 1272 O O . GLN A 1 156 ? 33.472 -6.806 -54.714 1.00 91.19 156 GLN A O 1
ATOM 1277 N N . LYS A 1 157 ? 35.715 -6.972 -54.619 1.00 89.19 157 LYS A N 1
ATOM 1278 C CA . LYS A 1 157 ? 35.914 -5.898 -53.631 1.00 89.19 157 LYS A CA 1
ATOM 1279 C C . LYS A 1 157 ? 35.427 -4.536 -54.135 1.00 89.19 157 LYS A C 1
ATOM 1281 O O . LYS A 1 157 ? 34.760 -3.806 -53.403 1.00 89.19 157 LYS A O 1
ATOM 1286 N N . ARG A 1 158 ? 35.671 -4.199 -55.408 1.00 91.50 158 ARG A N 1
ATOM 1287 C CA . ARG A 1 158 ? 35.147 -2.965 -56.027 1.00 91.50 158 ARG A CA 1
ATOM 1288 C C . ARG A 1 158 ? 33.631 -2.986 -56.176 1.00 91.50 158 ARG A C 1
ATOM 1290 O O . ARG A 1 158 ? 32.993 -1.969 -55.909 1.00 91.50 158 ARG A O 1
ATOM 1297 N N . LYS A 1 159 ? 33.044 -4.121 -56.568 1.00 92.50 159 LYS A N 1
ATOM 1298 C CA . LYS A 1 159 ? 31.583 -4.285 -56.634 1.00 92.50 159 LYS A CA 1
ATOM 1299 C C . LYS A 1 159 ? 30.947 -4.040 -55.265 1.00 92.50 159 LYS A C 1
ATOM 1301 O O . LYS A 1 159 ? 29.956 -3.323 -55.174 1.00 92.50 159 LYS A O 1
ATOM 1306 N N . GLU A 1 160 ? 31.539 -4.592 -54.211 1.00 90.69 160 GLU A N 1
ATOM 1307 C CA . GLU A 1 160 ? 31.082 -4.405 -52.835 1.00 90.69 160 GLU A CA 1
ATOM 1308 C C . GLU A 1 160 ? 31.204 -2.947 -52.367 1.00 90.69 160 GLU A C 1
ATOM 1310 O O . GLU A 1 160 ? 30.242 -2.398 -51.828 1.00 90.69 160 GLU A O 1
ATOM 1315 N N . TYR A 1 161 ? 32.335 -2.287 -52.638 1.00 93.88 161 TYR A N 1
ATOM 1316 C CA . TYR A 1 161 ? 32.508 -0.859 -52.361 1.00 93.88 161 TYR A CA 1
ATOM 1317 C C . TYR A 1 161 ? 31.438 -0.001 -53.049 1.00 93.88 161 TYR A C 1
ATOM 1319 O O . TYR A 1 161 ? 30.773 0.799 -52.391 1.00 93.88 161 TYR A O 1
ATOM 1327 N N . HIS A 1 162 ? 31.246 -0.172 -54.362 1.00 92.69 162 HIS A N 1
ATOM 1328 C CA . HIS A 1 162 ? 30.290 0.633 -55.124 1.00 92.69 162 HIS A CA 1
ATOM 1329 C C . HIS A 1 162 ? 28.846 0.395 -54.671 1.00 92.69 162 HIS A C 1
ATOM 1331 O O . HIS A 1 162 ? 28.099 1.362 -54.542 1.00 92.69 162 HIS A O 1
ATOM 1337 N N . LEU A 1 163 ? 28.481 -0.849 -54.340 1.00 90.81 163 LEU A N 1
ATOM 1338 C CA . LEU A 1 163 ? 27.177 -1.171 -53.757 1.00 90.81 163 LEU A CA 1
ATOM 1339 C C . LEU A 1 163 ? 26.967 -0.462 -52.411 1.00 90.81 163 LEU A C 1
ATOM 1341 O O . LEU A 1 163 ? 25.909 0.118 -52.172 1.00 90.81 163 LEU A O 1
ATOM 1345 N N . ARG A 1 164 ? 27.967 -0.492 -51.520 1.00 90.25 164 ARG A N 1
ATOM 1346 C CA . ARG A 1 164 ? 27.897 0.196 -50.220 1.00 90.25 164 ARG A CA 1
ATOM 1347 C C . ARG A 1 164 ? 27.815 1.715 -50.400 1.00 90.25 164 ARG A C 1
ATOM 1349 O O . ARG A 1 164 ? 27.006 2.355 -49.740 1.00 90.25 164 ARG A O 1
ATOM 1356 N N . LYS A 1 165 ? 28.575 2.290 -51.333 1.00 92.12 165 LYS A N 1
ATOM 1357 C CA . LYS A 1 165 ? 28.545 3.729 -51.637 1.00 92.12 165 LYS A CA 1
ATOM 1358 C C . LYS A 1 165 ? 27.196 4.183 -52.196 1.00 92.12 165 LYS A C 1
ATOM 1360 O O . LYS A 1 165 ? 26.661 5.188 -51.750 1.00 92.12 165 LYS A O 1
ATOM 1365 N N . GLU A 1 166 ? 26.623 3.426 -53.127 1.00 90.00 166 GLU A N 1
ATOM 1366 C CA . GLU A 1 166 ? 25.293 3.714 -53.672 1.00 90.00 166 GLU A CA 1
ATOM 1367 C C . GLU A 1 166 ? 24.218 3.659 -52.577 1.00 90.00 166 GLU A C 1
ATOM 1369 O O . GLU A 1 166 ? 23.384 4.559 -52.482 1.00 90.00 166 GLU A O 1
ATOM 1374 N N . LYS A 1 167 ? 24.261 2.634 -51.715 1.00 88.31 167 LYS A N 1
ATOM 1375 C CA . LYS A 1 167 ? 23.349 2.520 -50.569 1.00 88.31 167 LYS A CA 1
ATOM 1376 C C . LYS A 1 167 ? 23.487 3.696 -49.599 1.00 88.31 167 LYS A C 1
ATOM 1378 O O . LYS A 1 167 ? 22.468 4.192 -49.133 1.00 88.31 167 LYS A O 1
ATOM 1383 N N . LEU A 1 168 ? 24.711 4.152 -49.321 1.00 89.62 168 LEU A N 1
ATOM 1384 C CA . LEU A 1 168 ? 24.958 5.308 -48.455 1.00 89.62 168 LEU A CA 1
ATOM 1385 C C . LEU A 1 168 ? 24.376 6.590 -49.064 1.00 89.62 168 LEU A C 1
ATOM 1387 O O . LEU A 1 168 ? 23.621 7.276 -48.388 1.00 89.62 168 LEU A O 1
ATOM 1391 N N . ASN A 1 169 ? 24.638 6.856 -50.346 1.00 88.94 169 ASN A N 1
ATOM 1392 C CA . ASN A 1 169 ? 24.116 8.040 -51.038 1.00 88.94 169 ASN A CA 1
ATOM 1393 C C . ASN A 1 169 ? 22.579 8.060 -51.059 1.00 88.94 169 ASN A C 1
ATOM 1395 O O . ASN A 1 169 ? 21.960 9.069 -50.746 1.00 88.94 169 ASN A O 1
ATOM 1399 N N . ARG A 1 170 ? 21.939 6.922 -51.365 1.00 86.25 170 ARG A N 1
ATOM 1400 C CA . ARG A 1 170 ? 20.467 6.815 -51.331 1.00 86.25 170 ARG A CA 1
ATOM 1401 C C . ARG A 1 170 ? 19.893 7.066 -49.944 1.00 86.25 170 ARG A C 1
ATOM 1403 O O . ARG A 1 170 ? 18.785 7.577 -49.817 1.00 86.25 170 ARG A O 1
ATOM 1410 N N . TRP A 1 171 ? 20.628 6.658 -48.919 1.00 84.75 171 TRP A N 1
ATOM 1411 C CA . TRP A 1 171 ? 20.241 6.872 -47.539 1.00 84.75 171 TRP A CA 1
ATOM 1412 C C . TRP A 1 171 ? 20.479 8.323 -47.102 1.00 84.75 171 TRP A C 1
ATOM 1414 O O . TRP A 1 171 ? 19.693 8.828 -46.316 1.00 84.75 171 TRP A O 1
ATOM 1424 N N . GLU A 1 172 ? 21.486 9.026 -47.623 1.00 83.88 172 GLU A N 1
ATOM 1425 C CA . GLU A 1 172 ? 21.659 10.479 -47.433 1.00 83.88 172 GLU A CA 1
ATOM 1426 C C . GLU A 1 172 ? 20.558 11.305 -48.104 1.00 83.88 172 GLU A C 1
ATOM 1428 O O . GLU A 1 172 ? 20.156 12.332 -47.567 1.00 83.88 172 GLU A O 1
ATOM 1433 N N . GLU A 1 173 ? 20.031 10.829 -49.233 1.00 86.25 173 GLU A N 1
ATOM 1434 C CA . GLU A 1 173 ? 18.887 11.426 -49.935 1.00 86.25 173 GLU A CA 1
ATOM 1435 C C . GLU A 1 173 ? 17.526 11.098 -49.275 1.00 86.25 173 GLU A C 1
ATOM 1437 O O . GLU A 1 173 ? 16.487 11.451 -49.828 1.00 86.25 173 GLU A O 1
ATOM 1442 N N . ASP A 1 174 ? 17.507 10.372 -48.146 1.00 74.12 174 ASP A N 1
ATOM 1443 C CA . ASP A 1 174 ? 16.306 9.849 -47.467 1.00 74.12 174 ASP A CA 1
ATOM 1444 C C . ASP A 1 174 ? 15.369 9.028 -48.383 1.00 74.12 174 ASP A C 1
ATOM 1446 O O . ASP A 1 174 ? 14.190 8.813 -48.101 1.00 74.12 174 ASP A O 1
ATOM 1450 N N . ARG A 1 175 ? 15.906 8.483 -49.482 1.00 73.44 175 ARG A N 1
ATOM 1451 C CA . ARG A 1 175 ? 15.167 7.654 -50.455 1.00 73.44 175 ARG A CA 1
ATOM 1452 C C . ARG A 1 175 ? 15.042 6.195 -50.026 1.00 73.44 175 ARG A C 1
ATOM 1454 O O . ARG A 1 175 ? 14.508 5.373 -50.768 1.00 73.44 175 ARG A O 1
ATOM 1461 N N . VAL A 1 176 ? 15.548 5.859 -48.843 1.00 61.75 176 VAL A N 1
ATOM 1462 C CA . VAL A 1 176 ? 15.473 4.527 -48.241 1.00 61.75 176 VAL A CA 1
ATOM 1463 C C . VAL A 1 176 ? 14.527 4.611 -47.044 1.00 61.75 176 VAL A C 1
ATOM 1465 O O . VAL A 1 176 ? 14.933 4.983 -45.949 1.00 61.75 176 VAL A O 1
ATOM 1468 N N . SER A 1 177 ? 13.253 4.266 -47.248 1.00 51.50 177 SER A N 1
ATOM 1469 C CA . SER A 1 177 ? 12.211 4.305 -46.207 1.00 51.50 177 SER A CA 1
ATOM 1470 C C . SER A 1 177 ? 12.177 3.063 -45.303 1.00 51.50 177 SER A C 1
ATOM 1472 O O . SER A 1 177 ? 11.191 2.822 -44.614 1.00 51.50 177 SER A O 1
ATOM 1474 N N . GLY A 1 178 ? 13.224 2.240 -45.305 1.00 48.53 178 GLY A N 1
ATOM 1475 C CA . GLY A 1 178 ? 13.273 1.023 -44.506 1.00 48.53 178 GLY A CA 1
ATOM 1476 C C . GLY A 1 178 ? 14.663 0.409 -44.508 1.00 48.53 178 GLY A C 1
ATOM 1477 O O . GLY A 1 178 ? 15.243 0.168 -45.565 1.00 48.53 178 GLY A O 1
ATOM 1478 N N . PHE A 1 179 ? 15.191 0.161 -43.315 1.00 46.56 179 PHE A N 1
ATOM 1479 C CA . PHE A 1 179 ? 16.296 -0.770 -43.135 1.00 46.56 179 PHE A CA 1
ATOM 1480 C C . PHE A 1 179 ? 15.745 -2.188 -43.311 1.00 46.56 179 PHE A C 1
ATOM 1482 O O . PHE A 1 179 ? 14.874 -2.595 -42.545 1.00 46.56 179 PHE A O 1
ATOM 1489 N N . ILE A 1 180 ? 16.247 -2.920 -44.304 1.00 43.12 180 ILE A N 1
ATOM 1490 C CA . ILE A 1 180 ? 16.203 -4.388 -44.344 1.00 43.12 180 ILE A CA 1
ATOM 1491 C C . ILE A 1 180 ? 17.650 -4.862 -44.397 1.00 43.12 180 ILE A C 1
ATOM 1493 O O . ILE A 1 180 ? 18.394 -4.359 -45.276 1.00 43.12 180 ILE A O 1
#